Protein AF-A0A532VH12-F1 (afdb_monomer_lite)

pLDDT: mean 77.06, std 23.02, range [34.41, 97.25]

Foldseek 3Di:
DKDKAFPVVDDQCLQLVLVCVLCVVVCVVCVVCNVVVSVVSSVLSCCLVVCVVAFRVQKIFIDDVNHGQHMAGDHPDDDPPPDDPDVPVPPPPRDRSVVPVVVVVVD

Radius of gyration: 14.75 Å; chains: 1; bounding box: 42×35×36 Å

Sequence (107 aa):
MIEFRQTNEFERGIICKLLCESYAELLKAKPDHAEKYKANWKKADHDTFDYPDSIGRCVLISTLNDEPIGFMSWDPRRTPEEGALVDVPIVALLSFIVRRQILKLEE

Secondary structure (DSSP, 8-state):
-EEEEEGGGS-TTHHHHHHHHHTHHHHHH-HHHHHHHHHHHHHHHHHHHH-TTTTGGGEEEEEETTEEEEEEE---S----TT------S---TTSHHHHHHHHH--

Structure (mmCIF, N/CA/C/O backbone):
data_AF-A0A532VH12-F1
#
_entry.id   AF-A0A532VH12-F1
#
loop_
_atom_site.group_PDB
_atom_site.id
_atom_site.type_symbol
_atom_site.label_atom_id
_atom_site.label_alt_id
_atom_site.label_comp_id
_atom_site.label_asym_id
_atom_site.label_entity_id
_atom_site.label_seq_id
_atom_site.pdbx_PDB_ins_code
_atom_site.Cartn_x
_atom_site.Cartn_y
_atom_site.Cartn_z
_atom_site.occupancy
_atom_site.B_iso_or_equiv
_atom_site.auth_seq_id
_atom_site.auth_comp_id
_atom_site.auth_asym_id
_atom_site.auth_atom_id
_atom_site.pdbx_PDB_model_num
ATOM 1 N N . MET A 1 1 ? -12.268 -10.257 13.279 1.00 84.94 1 MET A N 1
ATOM 2 C CA . MET A 1 1 ? -11.209 -11.253 12.994 1.00 84.94 1 MET A CA 1
ATOM 3 C C . MET A 1 1 ? -10.114 -10.565 12.198 1.00 84.94 1 MET A C 1
ATOM 5 O O . MET A 1 1 ? -10.459 -9.720 11.377 1.00 84.94 1 MET A O 1
ATOM 9 N N . ILE A 1 2 ? -8.839 -10.856 12.480 1.00 91.50 2 ILE A N 1
ATOM 10 C CA . ILE A 1 2 ? -7.725 -10.355 11.662 1.00 91.50 2 ILE A CA 1
ATOM 11 C C . ILE A 1 2 ? -7.479 -11.346 10.529 1.00 91.50 2 ILE A C 1
ATOM 13 O O . ILE A 1 2 ? -7.330 -12.539 10.782 1.00 91.50 2 ILE A O 1
ATOM 17 N N . GLU A 1 3 ? -7.419 -10.839 9.305 1.00 95.19 3 GLU A N 1
ATOM 18 C CA . GLU A 1 3 ? -7.144 -11.610 8.094 1.00 95.19 3 GLU A CA 1
ATOM 19 C C . GLU A 1 3 ? -6.028 -10.948 7.287 1.00 95.19 3 GLU A C 1
ATOM 21 O O . GLU A 1 3 ? -5.744 -9.764 7.463 1.00 95.19 3 GLU A O 1
ATOM 26 N N . PHE A 1 4 ? -5.397 -11.714 6.398 1.00 94.19 4 PHE A N 1
ATOM 27 C CA . PHE A 1 4 ? -4.377 -11.219 5.479 1.00 94.19 4 PHE A CA 1
ATOM 28 C C . PHE A 1 4 ? -4.818 -11.501 4.050 1.00 94.19 4 PHE A C 1
ATOM 30 O O . PHE A 1 4 ? -5.069 -12.653 3.696 1.00 94.19 4 PHE A O 1
ATOM 37 N N . ARG A 1 5 ? -4.912 -10.445 3.248 1.00 95.62 5 ARG A N 1
ATOM 38 C CA . ARG A 1 5 ? -5.469 -10.468 1.895 1.00 95.62 5 ARG A CA 1
ATOM 39 C C . ARG A 1 5 ? -4.450 -9.987 0.874 1.00 95.62 5 ARG A C 1
ATOM 41 O O . ARG A 1 5 ? -3.518 -9.247 1.210 1.00 95.62 5 ARG A O 1
ATOM 48 N N . GLN A 1 6 ? -4.603 -10.442 -0.363 1.00 94.94 6 GLN A N 1
ATOM 49 C CA . GLN A 1 6 ? -3.716 -10.068 -1.459 1.00 94.94 6 GLN A CA 1
ATOM 50 C C . GLN A 1 6 ? -3.961 -8.614 -1.865 1.00 94.94 6 GLN A C 1
ATOM 52 O O . GLN A 1 6 ? -5.059 -8.080 -1.729 1.00 94.94 6 GLN A O 1
ATOM 57 N N . THR A 1 7 ? -2.929 -7.947 -2.379 1.00 94.06 7 THR A N 1
ATOM 58 C CA . THR A 1 7 ? -3.019 -6.524 -2.749 1.00 94.06 7 THR A CA 1
ATOM 59 C C . THR A 1 7 ? -4.003 -6.247 -3.883 1.00 94.06 7 THR A C 1
ATOM 61 O O . THR A 1 7 ? -4.598 -5.174 -3.911 1.00 94.06 7 THR A O 1
ATOM 64 N N . ASN A 1 8 ? -4.233 -7.214 -4.773 1.00 93.00 8 ASN A N 1
ATOM 65 C CA . ASN A 1 8 ? -5.189 -7.106 -5.880 1.00 93.00 8 ASN A CA 1
ATOM 66 C C . ASN A 1 8 ? -6.667 -7.073 -5.440 1.00 93.00 8 ASN A C 1
ATOM 68 O O . ASN A 1 8 ? -7.532 -6.807 -6.270 1.00 93.00 8 ASN A O 1
ATOM 72 N N . GLU A 1 9 ? -6.954 -7.323 -4.162 1.00 96.19 9 GLU A N 1
ATOM 73 C CA . GLU A 1 9 ? -8.290 -7.195 -3.569 1.00 96.19 9 GLU A CA 1
ATOM 74 C C . GLU A 1 9 ? -8.603 -5.753 -3.125 1.00 96.19 9 GLU A C 1
ATOM 76 O O . GLU A 1 9 ? -9.716 -5.467 -2.688 1.00 96.19 9 GLU A O 1
ATOM 81 N N . PHE A 1 10 ? -7.636 -4.836 -3.233 1.00 96.44 10 PHE A N 1
ATOM 82 C CA . PHE A 1 10 ? -7.757 -3.451 -2.783 1.00 96.44 10 PHE A CA 1
ATOM 83 C C . PHE A 1 10 ? -7.482 -2.465 -3.914 1.00 96.44 10 PHE A C 1
ATOM 85 O O . PHE A 1 10 ? -6.860 -2.781 -4.927 1.00 96.44 10 PHE A O 1
ATOM 92 N N . GLU A 1 11 ? -7.928 -1.228 -3.723 1.00 96.38 11 GLU A N 1
ATOM 93 C CA . GLU A 1 11 ? -7.640 -0.154 -4.662 1.00 96.38 11 GLU A CA 1
ATOM 94 C C . GLU A 1 11 ? -6.192 0.335 -4.532 1.00 96.38 11 GLU A C 1
ATOM 96 O O . GLU A 1 11 ? -5.631 0.449 -3.435 1.00 96.38 11 GLU A O 1
ATOM 101 N N . ARG A 1 12 ? -5.604 0.697 -5.676 1.00 97.25 12 ARG A N 1
ATOM 102 C CA . ARG A 1 12 ? -4.325 1.412 -5.732 1.00 97.25 12 ARG A CA 1
ATOM 103 C C . ARG A 1 12 ? -4.392 2.664 -4.860 1.00 97.25 12 ARG A C 1
ATOM 105 O O . ARG A 1 12 ? -5.362 3.416 -4.925 1.00 97.25 12 ARG A O 1
ATOM 112 N N . GLY A 1 13 ? -3.341 2.925 -4.090 1.00 96.50 13 GLY A N 1
ATOM 113 C CA . GLY A 1 13 ? -3.329 3.993 -3.089 1.00 96.50 13 GLY A CA 1
ATOM 114 C C . GLY A 1 13 ? -3.483 3.482 -1.654 1.00 96.50 13 GLY A C 1
ATOM 115 O O . GLY A 1 13 ? -3.217 4.242 -0.718 1.00 96.50 13 GLY A O 1
ATOM 116 N N . ILE A 1 14 ? -3.881 2.218 -1.452 1.00 96.88 14 ILE A N 1
ATOM 117 C CA . ILE A 1 14 ? -4.091 1.662 -0.109 1.00 96.88 14 ILE A CA 1
ATOM 118 C C . ILE A 1 14 ? -2.805 1.628 0.722 1.00 96.88 14 ILE A C 1
ATOM 120 O O . ILE A 1 14 ? -2.824 1.991 1.896 1.00 96.88 14 ILE A O 1
ATOM 124 N N . ILE A 1 15 ? -1.669 1.270 0.121 1.00 94.81 15 ILE A N 1
ATOM 125 C CA . ILE A 1 15 ? -0.383 1.184 0.824 1.00 94.81 15 ILE A CA 1
ATOM 126 C C . ILE A 1 15 ? 0.062 2.584 1.243 1.00 94.81 15 ILE A C 1
ATOM 128 O O . ILE A 1 15 ? 0.429 2.813 2.398 1.00 94.81 15 ILE A O 1
ATOM 132 N N . CYS A 1 16 ? -0.020 3.550 0.327 1.00 94.56 16 CYS A N 1
ATOM 133 C CA . CYS A 1 16 ? 0.330 4.933 0.610 1.00 94.56 16 CYS A CA 1
ATOM 134 C C . CYS A 1 16 ? -0.590 5.536 1.681 1.00 94.56 16 CYS A C 1
ATOM 136 O O . CYS A 1 16 ? -0.108 6.259 2.554 1.00 94.56 16 CYS A O 1
ATOM 138 N N . LYS A 1 17 ? -1.894 5.230 1.645 1.00 96.12 17 LYS A N 1
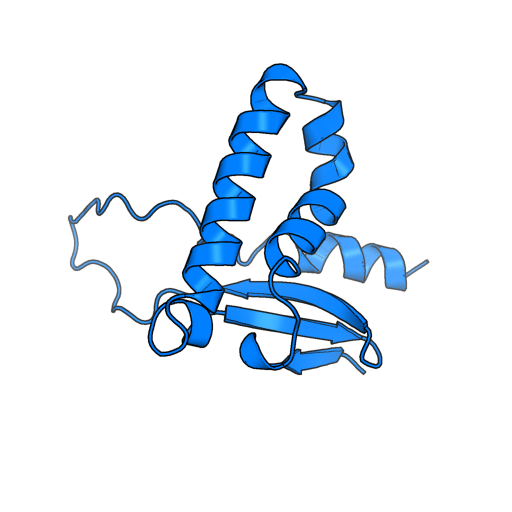ATOM 139 C CA . LYS A 1 17 ? -2.861 5.655 2.665 1.00 96.12 17 LYS A CA 1
ATOM 140 C C . LYS A 1 17 ? -2.475 5.111 4.043 1.00 96.12 17 LYS A C 1
ATOM 142 O O . LYS A 1 17 ? -2.288 5.901 4.968 1.00 96.12 17 LYS A O 1
ATOM 147 N N . LEU A 1 18 ? -2.263 3.797 4.153 1.00 94.31 18 LEU A N 1
ATOM 148 C CA . LEU A 1 18 ? -1.888 3.128 5.404 1.00 94.31 18 LEU A CA 1
ATOM 149 C C . LEU A 1 18 ? -0.569 3.669 5.983 1.00 94.31 18 LEU A C 1
ATOM 151 O O . LEU A 1 18 ? -0.447 3.849 7.197 1.00 94.31 18 LEU A O 1
ATOM 155 N N . LEU A 1 19 ? 0.414 3.980 5.130 1.00 92.38 19 LEU A N 1
ATOM 156 C CA . LEU A 1 19 ? 1.673 4.608 5.549 1.00 92.38 19 LEU A CA 1
ATOM 157 C C . LEU A 1 19 ? 1.464 6.038 6.054 1.00 92.38 19 LEU A C 1
ATOM 159 O O . LEU A 1 19 ? 1.952 6.381 7.132 1.00 92.38 19 LEU A O 1
ATOM 163 N N . CYS A 1 20 ? 0.715 6.863 5.320 1.00 91.25 20 CYS A N 1
ATOM 164 C CA . CYS A 1 20 ? 0.397 8.229 5.734 1.00 91.25 20 CYS A CA 1
ATOM 165 C C . CYS A 1 20 ? -0.320 8.267 7.090 1.00 91.25 20 CYS A C 1
ATOM 167 O O . CYS A 1 20 ? 0.018 9.096 7.934 1.00 91.25 20 CYS A O 1
ATOM 169 N N . GLU A 1 21 ? -1.264 7.355 7.319 1.00 93.19 21 GLU A N 1
ATOM 170 C CA . GLU A 1 21 ? -1.992 7.237 8.584 1.00 93.19 21 GLU A CA 1
ATOM 171 C C . GLU A 1 21 ? -1.080 6.752 9.722 1.00 93.19 21 GLU A C 1
ATOM 173 O O . GLU A 1 21 ? -1.034 7.363 10.793 1.00 93.19 21 GLU A O 1
ATOM 178 N N . SER A 1 22 ? -0.281 5.707 9.482 1.00 87.69 22 SER A N 1
ATOM 179 C CA . SER A 1 22 ? 0.625 5.130 10.487 1.00 87.69 22 SER A CA 1
ATOM 180 C C . SER A 1 22 ? 1.693 6.122 10.957 1.00 87.69 22 SER A C 1
ATOM 182 O O . SER A 1 22 ? 2.009 6.196 12.152 1.00 87.69 22 SER A O 1
ATOM 184 N N . TYR A 1 23 ? 2.220 6.918 10.024 1.00 87.75 23 TYR A N 1
ATOM 185 C CA . TYR A 1 23 ? 3.312 7.864 10.241 1.00 87.75 23 TYR A CA 1
ATOM 186 C C . TYR A 1 23 ? 2.855 9.327 10.334 1.00 87.75 23 TYR A C 1
ATOM 188 O O . TYR A 1 23 ? 3.694 10.225 10.265 1.00 87.75 23 TYR A O 1
ATOM 196 N N . ALA A 1 24 ? 1.564 9.601 10.552 1.00 91.25 24 ALA A N 1
ATOM 197 C CA . ALA A 1 24 ? 1.029 10.966 10.605 1.00 91.25 24 ALA A CA 1
ATOM 198 C C . ALA A 1 24 ? 1.797 11.888 11.576 1.00 91.25 24 ALA A C 1
ATOM 200 O O . ALA A 1 24 ? 2.128 13.021 11.235 1.00 91.25 24 ALA A O 1
ATOM 201 N N . GLU A 1 25 ? 2.158 11.386 12.760 1.00 90.81 25 GLU A N 1
ATOM 202 C CA . GLU A 1 25 ? 2.925 12.155 13.752 1.00 90.81 25 GLU A CA 1
ATOM 203 C C . GLU A 1 25 ? 4.384 12.383 13.329 1.00 90.81 25 GLU A C 1
ATOM 205 O O . GLU A 1 25 ? 4.937 13.452 13.575 1.00 90.81 25 GLU A O 1
ATOM 210 N N . LEU A 1 26 ? 4.998 11.428 12.621 1.00 86.62 26 LEU A N 1
ATOM 211 C CA . LEU A 1 26 ? 6.335 11.608 12.049 1.00 86.62 26 LEU A CA 1
ATOM 212 C C . LEU A 1 26 ? 6.320 12.687 10.960 1.00 86.62 26 LEU A C 1
ATOM 214 O O . LEU A 1 26 ? 7.220 13.523 10.919 1.00 86.62 26 LEU A O 1
ATOM 218 N N . LEU A 1 27 ? 5.298 12.681 10.101 1.00 88.38 27 LEU A N 1
ATOM 219 C CA . LEU A 1 27 ? 5.131 13.688 9.053 1.00 88.38 27 LEU A CA 1
ATOM 220 C C . LEU A 1 27 ? 4.943 15.091 9.644 1.00 88.38 27 LEU A C 1
ATOM 222 O O . LEU A 1 27 ? 5.535 16.040 9.137 1.00 88.38 27 LEU A O 1
ATOM 226 N N . LYS A 1 28 ? 4.172 15.218 10.733 1.00 92.88 28 LYS A N 1
ATOM 227 C CA . LYS A 1 28 ? 4.020 16.484 11.471 1.00 92.88 28 LYS A CA 1
ATOM 228 C C . LYS A 1 28 ? 5.329 16.933 12.120 1.00 92.88 28 LYS A C 1
ATOM 230 O O . LYS A 1 28 ? 5.654 18.113 12.070 1.00 92.88 28 LYS A O 1
ATOM 235 N N . ALA A 1 29 ? 6.078 16.006 12.716 1.00 93.12 29 ALA A N 1
ATOM 236 C CA . ALA A 1 29 ? 7.335 16.308 13.399 1.00 93.12 29 ALA A CA 1
ATOM 237 C C . ALA A 1 29 ? 8.490 16.645 12.438 1.00 93.12 29 ALA A C 1
ATOM 239 O O . ALA A 1 29 ? 9.454 17.290 12.845 1.00 93.12 29 ALA A O 1
ATOM 240 N N . LYS A 1 30 ? 8.425 16.192 11.178 1.00 91.69 30 LYS A N 1
ATOM 241 C CA . LYS A 1 30 ? 9.466 16.392 10.156 1.00 91.69 30 LYS A CA 1
ATOM 242 C C . LYS A 1 30 ? 8.870 16.880 8.825 1.00 91.69 30 LYS A C 1
ATOM 244 O O . LYS A 1 30 ? 8.952 16.155 7.828 1.00 91.69 30 LYS A O 1
ATOM 249 N N . PRO A 1 31 ? 8.301 18.098 8.778 1.00 91.69 31 PRO A N 1
ATOM 250 C CA . PRO A 1 31 ? 7.620 18.610 7.588 1.00 91.69 31 PRO A CA 1
ATOM 251 C C . PRO A 1 31 ? 8.548 18.702 6.367 1.00 91.69 31 PRO A C 1
ATOM 253 O O . PRO A 1 31 ? 8.139 18.330 5.270 1.00 91.69 31 PRO A O 1
ATOM 256 N N . ASP A 1 32 ? 9.821 19.059 6.562 1.00 94.25 32 ASP A N 1
ATOM 257 C CA . ASP A 1 32 ? 10.814 19.179 5.479 1.00 94.25 32 ASP A CA 1
ATOM 258 C C . ASP A 1 32 ? 11.102 17.848 4.763 1.00 94.25 32 ASP A C 1
ATOM 260 O O . ASP A 1 32 ? 11.533 17.818 3.610 1.00 94.25 32 ASP A O 1
ATOM 264 N N . HIS A 1 33 ? 10.846 16.721 5.433 1.00 85.62 33 HIS A N 1
ATOM 265 C CA . HIS A 1 33 ? 11.017 15.384 4.866 1.00 85.62 33 HIS A CA 1
ATOM 266 C C . HIS A 1 33 ? 9.695 14.745 4.425 1.00 85.62 33 HIS A C 1
ATOM 268 O O . HIS A 1 33 ? 9.722 13.714 3.749 1.00 85.62 33 HIS A O 1
ATOM 274 N N . ALA A 1 34 ? 8.551 15.339 4.781 1.00 88.25 34 ALA A N 1
ATOM 275 C CA . ALA A 1 34 ? 7.236 14.744 4.581 1.00 88.25 34 ALA A CA 1
ATOM 276 C C . ALA A 1 34 ? 6.957 14.444 3.104 1.00 88.25 34 ALA A C 1
ATOM 278 O O . ALA A 1 34 ? 6.538 13.337 2.772 1.00 88.25 34 ALA A O 1
ATOM 279 N N . GLU A 1 35 ? 7.254 15.387 2.210 1.00 92.56 35 GLU A N 1
ATOM 280 C CA . GLU A 1 35 ? 7.020 15.209 0.773 1.00 92.56 35 GLU A CA 1
ATOM 281 C C . GLU A 1 35 ? 7.925 14.136 0.163 1.00 92.56 35 GLU A C 1
ATOM 283 O O . GLU A 1 35 ? 7.465 13.317 -0.631 1.00 92.56 35 GLU A O 1
ATOM 288 N N . LYS A 1 36 ? 9.186 14.047 0.606 1.00 88.88 36 LYS A N 1
ATOM 289 C CA . LYS A 1 36 ? 10.092 12.970 0.183 1.00 88.88 36 LYS A CA 1
ATOM 290 C C . LYS A 1 36 ? 9.580 11.599 0.635 1.00 88.88 36 LYS A C 1
ATOM 292 O O . LYS A 1 36 ? 9.620 10.647 -0.142 1.00 88.88 36 LYS A O 1
ATOM 297 N N . TYR A 1 37 ? 9.088 11.488 1.869 1.00 85.81 37 TYR A N 1
ATOM 298 C CA . TYR A 1 37 ? 8.513 10.237 2.367 1.00 85.81 37 TYR A CA 1
ATOM 299 C C . TYR A 1 37 ? 7.254 9.846 1.598 1.00 85.81 37 TYR A C 1
ATOM 301 O O . TYR A 1 37 ? 7.190 8.731 1.086 1.00 85.81 37 TYR A O 1
ATOM 309 N N . LYS A 1 38 ? 6.303 10.771 1.425 1.00 90.56 38 LYS A N 1
ATOM 310 C CA . LYS A 1 38 ? 5.081 10.525 0.648 1.00 90.56 38 LYS A CA 1
ATOM 311 C C . LYS A 1 38 ? 5.382 10.133 -0.797 1.00 90.56 38 LYS A C 1
ATOM 313 O O . LYS A 1 38 ? 4.743 9.223 -1.312 1.00 90.56 38 LYS A O 1
ATOM 318 N N . ALA A 1 39 ? 6.362 10.769 -1.444 1.00 91.00 39 ALA A N 1
ATOM 319 C CA . ALA A 1 39 ? 6.770 10.415 -2.802 1.00 91.00 39 ALA A CA 1
ATOM 320 C C . ALA A 1 39 ? 7.297 8.973 -2.881 1.00 91.00 39 ALA A C 1
ATOM 322 O O . ALA A 1 39 ? 6.887 8.214 -3.759 1.00 91.00 39 ALA A O 1
ATOM 323 N N . ASN A 1 40 ? 8.143 8.569 -1.928 1.00 87.00 40 ASN A N 1
ATOM 324 C CA . ASN A 1 40 ? 8.643 7.196 -1.849 1.00 87.00 40 ASN A CA 1
ATOM 325 C C . ASN A 1 40 ? 7.519 6.187 -1.576 1.00 87.00 40 ASN A C 1
ATOM 327 O O . ASN A 1 40 ? 7.482 5.130 -2.199 1.00 87.00 40 ASN A O 1
ATOM 331 N N . TRP A 1 41 ? 6.584 6.511 -0.682 1.00 93.31 41 TRP A N 1
ATOM 332 C CA . TRP A 1 41 ? 5.445 5.646 -0.363 1.00 93.31 41 TRP A CA 1
ATOM 333 C C . TRP A 1 41 ? 4.479 5.505 -1.536 1.00 93.31 41 TRP A C 1
ATOM 335 O O . TRP A 1 41 ? 4.042 4.399 -1.834 1.00 93.31 41 TRP A O 1
ATOM 345 N N . LYS A 1 42 ? 4.213 6.597 -2.258 1.00 94.69 42 LYS A N 1
ATOM 346 C CA . LYS A 1 42 ? 3.422 6.573 -3.491 1.00 94.69 42 LYS A CA 1
ATOM 347 C C . LYS A 1 42 ? 4.091 5.727 -4.571 1.00 94.69 42 LYS A C 1
ATOM 349 O O . LYS A 1 42 ? 3.404 4.997 -5.277 1.00 94.69 42 LYS A O 1
ATOM 354 N N . LYS A 1 43 ? 5.422 5.796 -4.688 1.00 90.75 43 LYS A N 1
ATOM 355 C CA . LYS A 1 43 ? 6.171 4.932 -5.604 1.00 90.75 43 LYS A CA 1
ATOM 356 C C . LYS A 1 43 ? 6.040 3.457 -5.213 1.00 90.75 43 LYS A C 1
ATOM 358 O O . LYS A 1 43 ? 5.739 2.650 -6.078 1.00 90.75 43 LYS A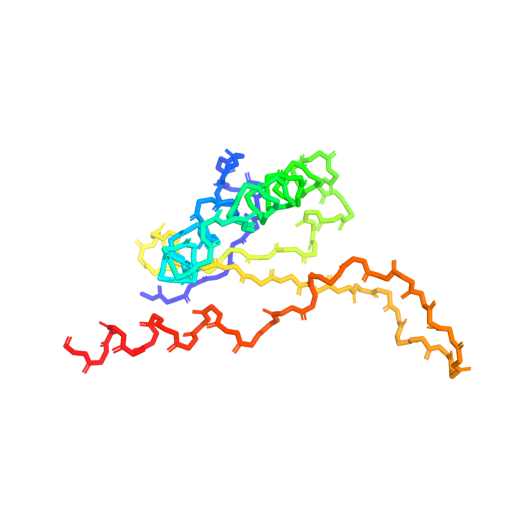 O 1
ATOM 363 N N . ALA A 1 44 ? 6.219 3.118 -3.936 1.00 87.06 44 ALA A N 1
ATOM 364 C CA . ALA A 1 44 ? 6.088 1.739 -3.457 1.00 87.06 44 ALA A CA 1
ATOM 365 C C . ALA A 1 44 ? 4.675 1.172 -3.680 1.00 87.06 44 ALA A C 1
ATOM 367 O O . ALA A 1 44 ? 4.522 0.016 -4.073 1.00 87.06 44 ALA A O 1
ATOM 368 N N . ASP A 1 45 ? 3.651 2.001 -3.475 1.00 94.56 45 ASP A N 1
ATOM 369 C CA . ASP A 1 45 ? 2.268 1.676 -3.814 1.00 94.56 45 ASP A CA 1
ATOM 370 C C . ASP A 1 45 ? 2.141 1.375 -5.312 1.00 94.56 45 ASP A C 1
ATOM 372 O O . ASP A 1 45 ? 1.778 0.268 -5.693 1.00 94.56 45 ASP A O 1
ATOM 376 N N . HIS A 1 46 ? 2.565 2.304 -6.174 1.00 94.69 46 HIS A N 1
ATOM 377 C CA .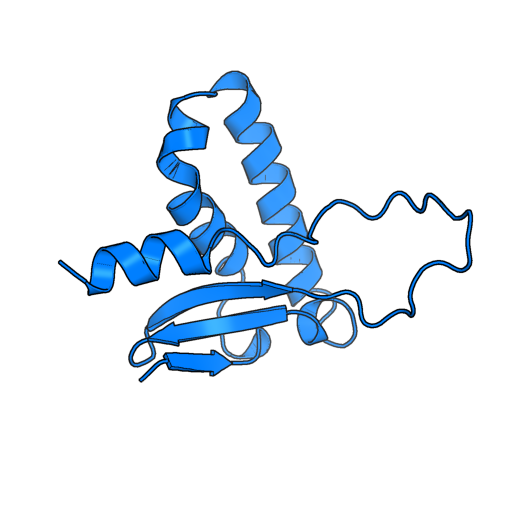 HIS A 1 46 ? 2.520 2.097 -7.621 1.00 94.69 46 HIS A CA 1
ATOM 378 C C . HIS A 1 46 ? 3.255 0.827 -8.058 1.00 94.69 46 HIS A C 1
ATOM 380 O O . HIS A 1 46 ? 2.661 0.016 -8.756 1.00 94.69 46 HIS A O 1
ATOM 386 N N . ASP A 1 47 ? 4.486 0.611 -7.591 1.00 89.19 47 ASP A N 1
ATOM 387 C CA . ASP A 1 47 ? 5.281 -0.574 -7.920 1.00 89.19 47 ASP A CA 1
ATOM 388 C C . ASP A 1 47 ? 4.563 -1.877 -7.501 1.00 89.19 47 ASP A C 1
ATOM 390 O O . ASP A 1 47 ? 4.599 -2.871 -8.223 1.00 89.19 47 ASP A O 1
ATOM 394 N N . THR A 1 48 ? 3.865 -1.885 -6.361 1.00 91.75 48 THR A N 1
ATOM 395 C CA . THR A 1 48 ? 3.085 -3.050 -5.905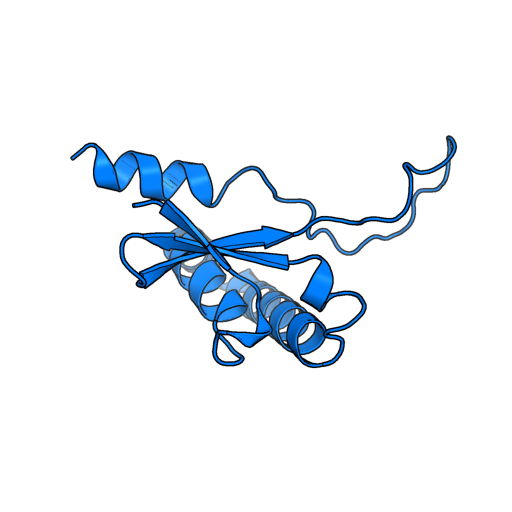 1.00 91.75 48 THR A CA 1
ATOM 396 C C . THR A 1 48 ? 1.977 -3.398 -6.901 1.00 91.75 48 THR A C 1
ATOM 398 O O . THR A 1 48 ? 1.818 -4.563 -7.266 1.00 91.75 48 THR A O 1
ATOM 401 N N . PHE A 1 49 ? 1.224 -2.395 -7.357 1.00 95.25 49 PHE A N 1
ATOM 402 C CA . PHE A 1 49 ? 0.088 -2.596 -8.261 1.00 95.25 49 PHE A CA 1
ATOM 403 C C . PHE A 1 49 ? 0.491 -2.721 -9.738 1.00 95.25 49 PHE A C 1
ATOM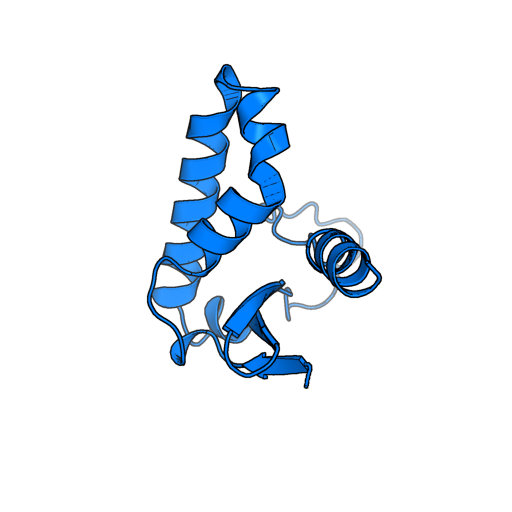 405 O O . PHE A 1 49 ? -0.249 -3.315 -10.518 1.00 95.25 49 PHE A O 1
ATOM 412 N N . ASP A 1 50 ? 1.643 -2.177 -10.132 1.00 95.06 50 ASP A N 1
ATOM 413 C CA . ASP A 1 50 ? 2.171 -2.265 -11.500 1.00 95.06 50 ASP A CA 1
ATOM 414 C C . ASP A 1 50 ? 2.861 -3.610 -11.765 1.00 95.06 50 ASP A C 1
ATOM 416 O O . ASP A 1 50 ? 2.892 -4.074 -12.906 1.00 95.06 50 ASP A O 1
ATOM 420 N N . TYR A 1 51 ? 3.372 -4.267 -10.718 1.00 91.12 51 TYR A N 1
ATOM 421 C CA . TYR A 1 51 ? 4.069 -5.550 -10.813 1.00 91.12 51 TYR A CA 1
ATOM 422 C C . TYR A 1 51 ? 3.438 -6.620 -9.897 1.00 91.12 51 TYR A C 1
ATOM 424 O O . TYR A 1 51 ? 4.086 -7.082 -8.949 1.00 91.12 51 TYR A O 1
ATOM 432 N N . PRO A 1 52 ? 2.187 -7.054 -10.165 1.00 92.50 52 PRO A N 1
ATOM 433 C CA . PRO A 1 52 ? 1.445 -7.959 -9.283 1.00 92.50 52 PRO A CA 1
ATOM 434 C C . PRO A 1 52 ? 2.104 -9.336 -9.124 1.00 92.50 52 PRO A C 1
ATOM 436 O O . PRO A 1 52 ? 2.078 -9.896 -8.034 1.00 92.50 52 PRO A O 1
ATOM 439 N N . ASP A 1 53 ? 2.764 -9.862 -10.159 1.00 90.50 53 ASP A N 1
ATOM 440 C CA . ASP A 1 53 ? 3.386 -11.196 -10.118 1.00 90.50 53 ASP A CA 1
ATOM 441 C C . ASP A 1 53 ? 4.765 -11.228 -9.436 1.00 90.50 53 ASP A C 1
ATOM 443 O O . ASP A 1 53 ? 5.308 -12.309 -9.183 1.00 90.50 53 ASP A O 1
ATOM 447 N N . SER A 1 54 ? 5.342 -10.060 -9.127 1.00 85.44 54 SER A N 1
ATOM 448 C CA . SER A 1 54 ? 6.630 -9.934 -8.438 1.00 85.44 54 SER A CA 1
ATOM 449 C C . SER A 1 54 ? 6.494 -9.151 -7.134 1.00 85.44 54 SER A C 1
ATOM 451 O O . SER A 1 54 ? 6.376 -9.765 -6.078 1.00 85.44 54 SER A O 1
ATOM 453 N N . ILE A 1 55 ? 6.482 -7.818 -7.186 1.00 86.50 55 ILE A N 1
ATOM 454 C CA . ILE A 1 55 ? 6.416 -6.950 -6.004 1.00 86.50 55 ILE A CA 1
ATOM 455 C C . ILE A 1 55 ? 5.076 -7.139 -5.293 1.00 86.50 55 ILE A C 1
ATOM 457 O O . ILE A 1 55 ? 5.066 -7.420 -4.098 1.00 86.50 55 ILE A O 1
ATOM 461 N N . GLY A 1 56 ? 3.957 -7.061 -6.019 1.00 89.25 56 GLY A N 1
ATOM 462 C CA . GLY A 1 56 ? 2.616 -7.148 -5.432 1.00 89.25 56 GLY A CA 1
ATOM 463 C C . GLY A 1 56 ? 2.323 -8.482 -4.747 1.00 89.25 56 GLY A C 1
ATOM 464 O O . GLY A 1 56 ? 1.731 -8.493 -3.669 1.00 89.25 56 GLY A O 1
ATOM 465 N N . ARG A 1 57 ? 2.827 -9.592 -5.304 1.00 90.50 57 ARG A N 1
ATOM 466 C CA . ARG A 1 57 ? 2.763 -10.938 -4.708 1.00 90.50 57 ARG A CA 1
ATOM 467 C C . ARG A 1 57 ? 3.478 -11.025 -3.361 1.00 90.50 57 ARG A C 1
ATOM 469 O O . ARG A 1 57 ? 3.178 -11.914 -2.567 1.00 90.50 57 ARG A O 1
ATOM 476 N N . CYS A 1 58 ? 4.433 -10.134 -3.119 1.00 88.50 58 CYS A N 1
ATOM 477 C CA . CYS A 1 58 ? 5.223 -10.095 -1.898 1.00 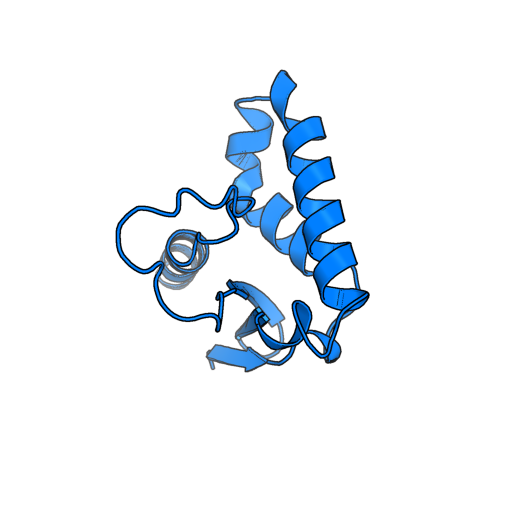88.50 58 CYS A CA 1
ATOM 478 C C . CYS A 1 58 ? 4.696 -9.075 -0.886 1.00 88.50 58 CYS A C 1
ATOM 480 O O . CYS A 1 58 ? 5.445 -8.627 -0.018 1.00 88.50 58 CYS A O 1
ATOM 482 N N . VAL A 1 59 ? 3.419 -8.702 -1.004 1.00 91.50 59 VAL A N 1
ATOM 483 C CA . VAL A 1 59 ? 2.727 -7.791 -0.099 1.00 91.50 59 VAL A CA 1
ATOM 484 C C . VAL A 1 59 ? 1.386 -8.398 0.311 1.00 91.50 59 VAL A C 1
ATOM 486 O O . VAL A 1 59 ? 0.635 -8.898 -0.521 1.00 91.50 59 VAL A O 1
ATOM 489 N N . LEU A 1 60 ? 1.072 -8.331 1.603 1.00 94.12 60 LEU A N 1
ATOM 490 C CA . LEU A 1 60 ? -0.231 -8.703 2.156 1.00 94.12 60 LEU A CA 1
ATOM 491 C C . LEU A 1 60 ? -0.810 -7.527 2.934 1.00 94.12 60 LEU A C 1
ATOM 493 O O . LEU A 1 60 ? -0.102 -6.908 3.729 1.00 94.12 60 LEU A O 1
ATOM 497 N N . ILE A 1 61 ? -2.098 -7.255 2.745 1.00 95.31 61 ILE A N 1
ATOM 498 C CA . ILE A 1 61 ? -2.854 -6.273 3.526 1.00 95.31 61 ILE A CA 1
ATOM 499 C C . ILE A 1 61 ? -3.503 -7.003 4.699 1.00 95.31 61 ILE A C 1
ATOM 501 O O . ILE A 1 61 ? -4.215 -7.987 4.506 1.00 95.31 61 ILE A O 1
ATOM 505 N N . SER A 1 62 ? -3.263 -6.536 5.920 1.00 94.56 62 SER A N 1
ATOM 506 C CA . SER A 1 62 ? -3.980 -7.020 7.097 1.00 94.56 62 SER A CA 1
ATOM 507 C C . SER A 1 62 ? -5.302 -6.278 7.237 1.00 94.56 62 SER A C 1
ATOM 509 O O . SER A 1 62 ? -5.306 -5.044 7.235 1.00 94.56 62 SER A O 1
ATOM 511 N N . THR A 1 63 ? -6.395 -7.010 7.423 1.00 94.81 63 THR A N 1
ATOM 512 C CA . THR A 1 63 ? -7.733 -6.455 7.642 1.00 94.81 63 THR A CA 1
ATOM 513 C C . THR A 1 63 ? -8.288 -6.850 9.003 1.00 94.81 63 THR A C 1
ATOM 515 O O . THR A 1 63 ? -8.072 -7.978 9.442 1.00 94.81 63 THR A O 1
ATOM 518 N N . LEU A 1 64 ? -9.054 -5.970 9.645 1.00 93.25 64 LEU A N 1
ATOM 519 C CA . LEU A 1 64 ? -9.881 -6.282 10.809 1.00 93.25 64 LEU A CA 1
ATOM 520 C C . LEU A 1 64 ? -11.346 -6.099 10.422 1.00 93.25 64 LEU A C 1
ATOM 522 O O . LEU A 1 64 ? -11.761 -4.980 10.157 1.00 93.25 64 LEU A O 1
ATOM 526 N N . ASN A 1 65 ? -12.129 -7.181 10.419 1.00 92.88 65 ASN A N 1
ATOM 527 C CA . ASN A 1 65 ? -13.541 -7.140 9.998 1.00 92.88 65 ASN A CA 1
ATOM 528 C C . ASN A 1 65 ? -13.709 -6.461 8.620 1.00 92.88 65 ASN A C 1
ATOM 530 O O . ASN A 1 65 ? -14.443 -5.485 8.498 1.00 92.88 65 ASN A O 1
ATOM 534 N N . ASP A 1 66 ? -12.961 -6.940 7.620 1.00 91.12 66 ASP A N 1
ATOM 535 C CA . ASP A 1 66 ? -12.892 -6.399 6.249 1.00 91.12 66 ASP A CA 1
ATOM 536 C C . ASP A 1 66 ? -12.254 -5.006 6.092 1.00 91.12 66 ASP A C 1
ATOM 538 O O . ASP A 1 66 ? -11.944 -4.601 4.972 1.00 91.12 66 ASP A O 1
ATOM 542 N N . GLU A 1 67 ? -11.977 -4.283 7.178 1.00 94.06 67 GLU A N 1
ATOM 543 C CA . GLU A 1 67 ? -11.328 -2.975 7.112 1.00 94.06 67 GLU A CA 1
ATOM 544 C C . GLU A 1 67 ? -9.802 -3.123 7.000 1.00 94.06 67 GLU A C 1
ATOM 546 O O . GLU A 1 67 ? -9.205 -3.777 7.856 1.00 94.06 67 GLU A O 1
ATOM 551 N N . PRO A 1 68 ? -9.130 -2.526 5.996 1.00 94.31 68 PRO A N 1
ATOM 552 C CA . PRO A 1 68 ? -7.673 -2.511 5.919 1.00 94.31 68 PRO A CA 1
ATOM 553 C C . PRO A 1 68 ? -7.075 -1.757 7.101 1.00 94.31 68 PRO A C 1
ATOM 555 O O . PRO A 1 68 ? -7.305 -0.562 7.271 1.00 94.31 68 PRO A O 1
ATOM 558 N N . ILE A 1 69 ? -6.254 -2.446 7.882 1.00 94.06 69 ILE A N 1
ATOM 559 C CA . ILE A 1 69 ? -5.598 -1.869 9.052 1.00 94.06 69 ILE A CA 1
ATOM 560 C C . ILE A 1 69 ? -4.081 -1.742 8.831 1.00 94.06 69 ILE A C 1
ATOM 562 O O . ILE A 1 69 ? -3.443 -0.816 9.316 1.00 94.06 69 ILE A O 1
ATOM 566 N N . GLY A 1 70 ? -3.474 -2.563 7.983 1.00 90.62 70 GLY A N 1
ATOM 567 C CA . GLY A 1 70 ? -2.035 -2.481 7.758 1.00 90.62 70 GLY A CA 1
ATOM 568 C C . GLY A 1 70 ? -1.586 -3.298 6.569 1.00 90.62 70 GLY A C 1
ATOM 569 O O . GLY A 1 70 ? -2.403 -3.850 5.837 1.00 90.62 70 GLY A O 1
ATOM 570 N N . PHE A 1 71 ? -0.278 -3.376 6.370 1.00 93.19 71 PHE A N 1
ATOM 571 C CA . PHE A 1 71 ? 0.299 -4.267 5.378 1.00 93.19 71 PHE A CA 1
ATOM 572 C C . PHE A 1 71 ? 1.666 -4.770 5.831 1.00 93.19 71 PHE A C 1
ATOM 574 O O . PHE A 1 71 ? 2.323 -4.172 6.687 1.00 93.19 71 PHE A O 1
ATOM 581 N N . MET A 1 72 ? 2.086 -5.876 5.237 1.00 87.56 72 MET A N 1
ATOM 582 C CA . MET A 1 72 ? 3.432 -6.415 5.349 1.00 87.56 72 MET A CA 1
ATOM 583 C C . MET A 1 72 ? 3.982 -6.689 3.958 1.00 87.56 72 MET A C 1
ATOM 585 O O . MET A 1 72 ? 3.227 -7.011 3.044 1.00 87.56 72 MET A O 1
ATOM 589 N N . SER A 1 73 ? 5.298 -6.601 3.821 1.00 84.25 73 SER A N 1
ATOM 590 C CA . SER A 1 73 ? 6.008 -6.947 2.597 1.00 84.25 73 SER A CA 1
ATOM 591 C C . SER A 1 73 ? 7.235 -7.783 2.920 1.00 84.25 73 SER A C 1
ATOM 593 O O . SER A 1 73 ? 7.831 -7.626 3.988 1.00 84.25 73 SER A O 1
ATOM 595 N N . TRP A 1 74 ? 7.627 -8.663 2.007 1.00 82.00 74 TRP A N 1
ATOM 596 C CA . TRP A 1 74 ? 8.847 -9.457 2.137 1.00 82.00 74 TRP A CA 1
ATOM 597 C C . TRP A 1 74 ? 9.618 -9.507 0.817 1.00 82.00 74 TRP A C 1
ATOM 599 O O . TRP A 1 74 ? 9.071 -9.232 -0.244 1.00 82.00 74 TRP A O 1
ATOM 609 N N . ASP A 1 75 ? 10.903 -9.848 0.877 1.00 78.69 75 ASP A N 1
ATOM 610 C CA . ASP A 1 75 ? 11.680 -10.194 -0.314 1.00 78.69 75 ASP A CA 1
ATOM 611 C C . ASP A 1 75 ? 11.796 -11.726 -0.368 1.00 78.69 75 ASP A C 1
ATOM 613 O O . ASP A 1 75 ? 12.356 -12.319 0.556 1.00 78.69 75 ASP A O 1
ATOM 617 N N . PRO A 1 76 ? 11.230 -12.403 -1.385 1.00 71.38 76 PRO A N 1
ATOM 618 C CA . PRO A 1 76 ? 11.303 -13.856 -1.501 1.00 71.38 76 PRO A CA 1
ATOM 619 C C . PRO A 1 76 ? 12.671 -14.331 -2.010 1.00 71.38 76 PRO A C 1
ATOM 621 O O . PRO A 1 76 ? 12.921 -15.538 -2.052 1.00 71.38 76 PRO A O 1
ATOM 624 N N . ARG A 1 77 ? 13.553 -13.417 -2.439 1.00 68.94 77 ARG A N 1
ATOM 625 C CA . ARG A 1 77 ? 14.912 -13.763 -2.855 1.00 68.94 77 ARG A CA 1
ATOM 626 C C . ARG A 1 77 ? 15.710 -14.142 -1.609 1.00 68.94 77 ARG A C 1
ATOM 628 O O . ARG A 1 77 ? 15.688 -13.440 -0.602 1.00 68.94 77 ARG A O 1
ATOM 635 N N . ARG A 1 78 ? 16.387 -15.293 -1.685 1.00 53.19 78 ARG A N 1
ATOM 636 C CA . ARG A 1 78 ? 17.261 -15.828 -0.632 1.00 53.19 78 ARG A CA 1
ATOM 637 C C . ARG A 1 78 ? 18.190 -14.746 -0.076 1.00 53.19 78 ARG A C 1
ATOM 639 O O . ARG A 1 78 ? 18.670 -13.896 -0.822 1.00 53.19 78 ARG A O 1
ATOM 646 N N . THR A 1 79 ? 18.439 -14.855 1.230 1.00 51.03 79 THR A N 1
ATOM 647 C CA . THR A 1 79 ? 19.443 -14.140 2.026 1.00 51.03 79 THR A CA 1
ATOM 648 C C . THR A 1 79 ? 20.676 -13.815 1.184 1.00 51.03 79 THR A C 1
ATOM 650 O O . THR A 1 79 ? 21.151 -14.729 0.503 1.00 51.03 79 THR A O 1
ATOM 653 N N . PRO A 1 80 ? 21.205 -12.576 1.203 1.00 49.69 80 PRO A N 1
ATOM 654 C CA . PRO A 1 80 ? 22.453 -12.295 0.509 1.00 49.69 80 PRO A CA 1
ATOM 655 C C . PRO A 1 80 ? 23.502 -13.305 0.983 1.00 49.69 80 PRO A C 1
ATOM 657 O O . PRO A 1 80 ? 23.748 -13.424 2.185 1.00 49.69 80 PRO A O 1
ATOM 660 N N . GLU A 1 81 ? 24.077 -14.062 0.046 1.00 49.19 81 GLU A N 1
ATOM 661 C CA . GLU A 1 81 ? 25.340 -14.748 0.304 1.00 49.19 81 GLU A CA 1
ATOM 662 C C . GLU A 1 81 ? 26.327 -13.674 0.781 1.00 49.19 81 GLU A C 1
ATOM 664 O O . GLU A 1 81 ? 26.329 -12.556 0.251 1.00 49.19 81 GLU A O 1
ATOM 669 N N . GLU A 1 82 ? 27.046 -13.965 1.867 1.00 47.47 82 GLU A N 1
ATOM 670 C CA . GLU A 1 82 ? 27.829 -12.997 2.640 1.00 47.47 82 GLU A CA 1
ATOM 671 C C . GLU A 1 82 ? 28.548 -11.970 1.745 1.00 47.47 82 GLU A C 1
ATOM 673 O O . GLU A 1 82 ? 29.417 -12.318 0.949 1.00 47.47 82 GLU A O 1
ATOM 678 N N . GLY A 1 83 ? 28.188 -10.688 1.883 1.00 48.78 83 GLY A N 1
ATOM 679 C CA . GLY A 1 83 ? 28.935 -9.574 1.283 1.00 48.78 83 GLY A CA 1
ATOM 680 C C . GLY A 1 83 ? 28.229 -8.756 0.200 1.00 48.78 83 GLY A C 1
ATOM 681 O O . GLY A 1 83 ? 28.772 -7.730 -0.209 1.00 48.78 83 GLY A O 1
ATOM 682 N N . ALA A 1 84 ? 27.018 -9.111 -0.235 1.00 43.00 84 ALA A N 1
ATOM 683 C CA . ALA A 1 84 ? 26.256 -8.251 -1.142 1.00 43.00 84 ALA A CA 1
ATOM 684 C C . ALA A 1 84 ? 25.440 -7.200 -0.363 1.00 43.00 84 ALA A C 1
ATOM 686 O O . ALA A 1 84 ? 24.302 -7.445 0.040 1.00 43.00 84 ALA A O 1
ATOM 687 N N . LEU A 1 85 ? 26.007 -6.002 -0.181 1.00 41.47 85 LEU A N 1
ATOM 688 C CA . LEU A 1 85 ? 25.221 -4.791 0.080 1.00 41.47 85 LEU A CA 1
ATOM 689 C C . LEU A 1 85 ? 24.463 -4.444 -1.205 1.00 41.47 85 LEU A C 1
ATOM 691 O O . LEU A 1 85 ? 24.880 -3.599 -1.992 1.00 41.47 85 LEU A O 1
ATOM 695 N N . VAL A 1 86 ? 23.376 -5.162 -1.466 1.00 37.25 86 VAL A N 1
ATOM 696 C CA . VAL A 1 86 ? 22.411 -4.722 -2.466 1.00 37.25 86 VAL A CA 1
ATOM 697 C C . VAL A 1 86 ? 21.726 -3.501 -1.863 1.00 37.25 86 VAL A C 1
ATOM 699 O O . VAL A 1 86 ? 21.198 -3.588 -0.754 1.00 37.25 86 VAL A O 1
ATOM 702 N N . ASP A 1 87 ? 21.739 -2.373 -2.572 1.00 38.50 87 ASP A N 1
ATOM 703 C CA . ASP A 1 87 ? 20.833 -1.247 -2.331 1.00 38.50 87 ASP A CA 1
ATOM 704 C C . ASP A 1 87 ? 19.395 -1.747 -2.552 1.00 38.50 87 ASP A C 1
ATOM 706 O O . ASP A 1 87 ? 18.773 -1.535 -3.593 1.00 38.50 87 ASP A O 1
ATOM 710 N N . VAL A 1 88 ? 18.872 -2.506 -1.590 1.00 40.31 88 VAL A N 1
ATOM 711 C CA . VAL A 1 88 ? 17.456 -2.826 -1.518 1.00 40.31 88 VAL A CA 1
ATOM 712 C C . VAL A 1 88 ? 16.820 -1.556 -0.969 1.00 40.31 88 VAL A C 1
ATOM 714 O O . VAL A 1 88 ? 17.109 -1.200 0.179 1.00 40.31 88 VAL A O 1
ATOM 717 N N . PRO A 1 89 ? 15.999 -0.819 -1.740 1.00 35.59 89 PRO A N 1
ATOM 718 C CA . PRO A 1 89 ? 15.242 0.275 -1.162 1.00 35.59 89 PRO A CA 1
ATOM 719 C C . PRO A 1 89 ? 14.453 -0.317 0.004 1.00 35.59 89 PRO A C 1
ATOM 721 O O . PRO A 1 89 ? 13.675 -1.252 -0.164 1.00 35.59 89 PRO A O 1
ATOM 724 N N . ILE A 1 90 ? 14.762 0.169 1.202 1.00 40.53 90 ILE A N 1
ATOM 725 C CA . ILE A 1 90 ? 14.265 -0.326 2.480 1.00 40.53 90 ILE A CA 1
ATOM 726 C C . ILE A 1 90 ? 12.731 -0.335 2.448 1.00 40.53 90 ILE A C 1
ATOM 728 O O . ILE A 1 90 ? 12.085 0.676 2.705 1.00 40.53 90 ILE A O 1
ATOM 732 N N . VAL A 1 91 ? 12.151 -1.495 2.148 1.00 39.56 91 VAL A N 1
ATOM 733 C CA . VAL A 1 91 ? 10.781 -1.881 2.520 1.00 39.56 91 VAL A CA 1
ATOM 734 C C . VAL A 1 91 ? 10.836 -3.255 3.204 1.00 39.56 91 VAL A C 1
ATOM 736 O O . VAL A 1 91 ? 9.967 -4.104 3.064 1.00 39.56 91 VAL A O 1
ATOM 739 N N . ALA A 1 92 ? 11.902 -3.482 3.972 1.00 36.75 92 ALA A N 1
ATOM 740 C CA . ALA A 1 92 ? 11.906 -4.427 5.076 1.00 36.75 92 ALA A CA 1
ATOM 741 C C . ALA A 1 92 ? 11.612 -3.632 6.356 1.00 36.75 92 ALA A C 1
ATOM 743 O O . ALA A 1 92 ? 12.516 -3.255 7.096 1.00 36.75 92 ALA A O 1
ATOM 744 N N . LEU A 1 93 ? 10.340 -3.313 6.600 1.00 41.47 93 LEU A N 1
ATOM 745 C CA . LEU A 1 93 ? 9.891 -2.813 7.903 1.00 41.47 93 LEU A CA 1
ATOM 746 C C . LEU A 1 93 ? 8.627 -3.560 8.324 1.00 41.47 93 LEU A C 1
ATOM 748 O O . LEU A 1 93 ? 7.554 -3.006 8.529 1.00 41.47 93 LEU A O 1
ATOM 752 N N . LEU A 1 94 ? 8.824 -4.864 8.499 1.00 39.59 94 LEU A N 1
ATOM 753 C CA . LEU A 1 94 ? 7.889 -5.835 9.064 1.00 39.59 94 LEU A CA 1
ATOM 754 C C . LEU A 1 94 ? 7.583 -5.596 10.563 1.00 39.59 94 LEU A C 1
ATOM 756 O O . LEU A 1 94 ? 6.915 -6.414 11.180 1.00 39.59 94 LEU A O 1
ATOM 760 N N . SER A 1 95 ? 8.034 -4.493 11.179 1.00 39.16 95 SER A N 1
ATOM 761 C CA . SER A 1 95 ? 8.101 -4.407 12.651 1.00 39.16 95 SER A CA 1
ATOM 762 C C . SER A 1 95 ? 7.367 -3.232 13.309 1.00 39.16 95 SER A C 1
ATOM 764 O O . SER A 1 95 ? 7.351 -3.177 14.537 1.00 39.16 95 SER A O 1
ATOM 766 N N . PHE A 1 96 ? 6.752 -2.296 12.567 1.00 40.25 96 PHE A N 1
ATOM 767 C CA . PHE A 1 96 ? 6.139 -1.103 13.195 1.00 40.25 96 PHE A CA 1
ATOM 768 C C . PHE A 1 96 ? 4.626 -0.926 13.008 1.00 40.25 96 PHE A C 1
ATOM 770 O O . PHE A 1 96 ? 3.981 -0.450 13.942 1.00 40.25 96 PHE A O 1
ATOM 777 N N . ILE A 1 97 ? 4.039 -1.326 11.874 1.00 46.69 97 ILE A N 1
ATOM 778 C CA . ILE A 1 97 ? 2.609 -1.061 11.602 1.00 46.69 97 ILE A CA 1
ATOM 779 C C . ILE A 1 97 ? 1.705 -1.859 12.556 1.00 46.69 97 ILE A C 1
ATOM 781 O O . ILE A 1 97 ? 0.808 -1.293 13.177 1.00 46.69 97 ILE A O 1
ATOM 785 N N . VAL A 1 98 ? 2.022 -3.137 12.794 1.00 40.25 98 VAL A N 1
ATOM 786 C CA . VAL A 1 98 ? 1.246 -4.015 13.692 1.00 40.25 98 VAL A CA 1
ATOM 787 C C . VAL A 1 98 ? 1.213 -3.488 15.137 1.00 40.25 98 VAL A C 1
ATOM 789 O O . VAL A 1 98 ? 0.196 -3.594 15.820 1.00 40.25 98 VAL A O 1
ATOM 792 N N . ARG A 1 99 ? 2.289 -2.847 15.616 1.00 34.41 99 ARG A N 1
ATOM 793 C CA . ARG A 1 99 ? 2.408 -2.467 17.032 1.00 34.41 99 ARG A CA 1
ATOM 794 C C . ARG A 1 99 ? 1.452 -1.343 17.444 1.00 34.41 99 ARG A C 1
ATOM 796 O O . ARG A 1 99 ? 1.021 -1.325 18.590 1.00 34.41 99 ARG A O 1
ATOM 803 N N . ARG A 1 100 ? 1.108 -0.404 16.552 1.00 38.12 100 ARG A N 1
ATOM 804 C CA . ARG A 1 100 ? 0.283 0.765 16.926 1.00 38.12 100 ARG A CA 1
ATOM 805 C C . ARG A 1 100 ? -1.222 0.490 16.879 1.00 38.12 100 ARG A C 1
ATOM 807 O O . ARG A 1 100 ? -1.967 1.163 17.581 1.00 38.12 100 ARG A O 1
ATOM 814 N N . GLN A 1 101 ? -1.666 -0.479 16.081 1.00 40.28 101 GLN A N 1
ATOM 815 C CA . GLN A 1 101 ? -3.080 -0.861 16.025 1.00 40.28 101 GLN A CA 1
ATOM 816 C C . GLN A 1 101 ? -3.474 -1.884 17.074 1.00 40.28 101 GLN A C 1
ATOM 818 O O . GLN A 1 101 ? -4.568 -1.763 17.607 1.00 40.28 101 GLN A O 1
ATOM 823 N N . ILE A 1 102 ? -2.580 -2.806 17.445 1.00 34.75 102 ILE A N 1
ATOM 824 C CA . ILE A 1 102 ? -2.814 -3.668 18.611 1.00 34.75 102 ILE A CA 1
ATOM 825 C C . ILE A 1 102 ? -3.034 -2.803 19.862 1.00 34.75 102 ILE A C 1
ATOM 827 O O . ILE A 1 102 ? -4.025 -2.988 20.551 1.00 34.75 102 ILE A O 1
ATOM 831 N N . LEU A 1 103 ? -2.213 -1.765 20.069 1.00 34.94 103 LEU A N 1
ATOM 832 C CA . LEU A 1 103 ? -2.369 -0.846 21.206 1.00 34.94 103 LEU A CA 1
ATOM 833 C C . LEU A 1 103 ? -3.664 -0.012 21.180 1.00 34.94 103 LEU A C 1
ATOM 835 O O . LEU A 1 103 ? -4.095 0.435 22.231 1.00 34.94 103 LEU A O 1
ATOM 839 N N . LYS A 1 104 ? -4.284 0.207 20.011 1.00 39.38 104 LYS A N 1
ATOM 840 C CA . LYS A 1 104 ? -5.586 0.897 19.903 1.00 39.38 104 LYS A CA 1
ATOM 841 C C . LYS A 1 104 ? -6.789 -0.033 20.082 1.00 39.38 104 LYS A C 1
ATOM 843 O O . LYS A 1 104 ? -7.899 0.459 20.218 1.00 39.38 104 LYS A O 1
ATOM 848 N N . LEU A 1 105 ? -6.585 -1.347 20.007 1.00 38.94 105 LEU A N 1
ATOM 849 C CA . LEU A 1 105 ? -7.629 -2.356 20.212 1.00 38.94 105 LEU A CA 1
ATOM 850 C C . LEU A 1 105 ? -7.683 -2.843 21.670 1.00 38.94 105 LEU A C 1
ATOM 852 O O . LEU A 1 105 ? -8.596 -3.583 22.023 1.00 38.94 105 LEU A O 1
ATOM 856 N N . GLU A 1 106 ? -6.711 -2.441 22.493 1.00 35.94 106 GLU A N 1
ATOM 857 C CA . GLU A 1 106 ? -6.646 -2.721 23.934 1.00 35.94 106 GLU A CA 1
ATOM 858 C C . GLU A 1 106 ? -7.169 -1.557 24.811 1.00 35.94 106 GLU A C 1
ATOM 860 O O . GLU A 1 106 ? -7.108 -1.666 26.036 1.00 35.94 106 GLU A O 1
ATOM 865 N N . GLU A 1 107 ? -7.698 -0.477 24.213 1.00 36.19 107 GLU A N 1
ATOM 866 C CA . GLU A 1 107 ? -8.408 0.627 24.902 1.00 36.19 107 GLU A CA 1
ATOM 867 C C . GLU A 1 107 ? -9.934 0.538 24.750 1.00 36.19 107 GLU A C 1
ATOM 869 O O . GLU A 1 107 ? -10.412 0.256 23.625 1.00 36.19 107 GLU A O 1
#